Protein AF-A0A920RL55-F1 (afdb_monomer_lite)

Radius of gyration: 22.75 Å; chains: 1; bounding box: 60×14×48 Å

Secondary structure (DSSP, 8-state):
-HHHHHHHHHH-EETTEEGGGSHHHHHHHHHHHHHHHHHHHHHHHHHHHHHT-HHHHHHHHHHHHHHHT--

Sequence (71 aa):
MLEESIAYAQVRKTFGKAIGEHQAIQIKLADMATRVEAARLLTESAAEAYDTGERWIWRQEWLSYLLRKRL

pLDDT: mean 85.51, std 15.0, range [46.66, 97.38]

Structure (mmCIF, N/CA/C/O backbone):
data_AF-A0A920RL55-F1
#
_entry.id   AF-A0A920RL55-F1
#
loop_
_atom_site.group_PDB
_atom_site.id
_atom_site.type_symbol
_atom_site.label_atom_id
_atom_site.label_alt_id
_atom_site.label_comp_id
_atom_site.label_asym_id
_atom_site.label_entity_id
_atom_site.label_seq_id
_atom_site.pdbx_PDB_ins_code
_atom_site.Cartn_x
_atom_site.Cartn_y
_atom_site.Cartn_z
_atom_site.occupancy
_atom_site.B_iso_or_equiv
_atom_site.auth_seq_id
_atom_site.auth_comp_id
_atom_site.auth_asym_id
_atom_site.auth_atom_id
_atom_site.pdbx_PDB_model_num
ATOM 1 N N . MET A 1 1 ? -5.273 -7.635 -2.539 1.00 83.31 1 MET A N 1
ATOM 2 C CA . MET A 1 1 ? -4.660 -7.630 -1.183 1.00 83.31 1 MET A CA 1
ATOM 3 C C . MET A 1 1 ? -4.865 -6.293 -0.469 1.00 83.31 1 MET A C 1
ATOM 5 O O . MET A 1 1 ? -5.363 -6.309 0.650 1.00 83.31 1 MET A O 1
ATOM 9 N N . LEU A 1 2 ? -4.518 -5.151 -1.082 1.00 89.81 2 LEU A N 1
ATOM 10 C CA . LEU A 1 2 ? -4.788 -3.824 -0.503 1.00 89.81 2 LEU A CA 1
ATOM 11 C C . LEU A 1 2 ? -6.292 -3.555 -0.335 1.00 89.81 2 LEU A C 1
ATOM 13 O O . LEU A 1 2 ? -6.721 -3.206 0.757 1.00 89.81 2 LEU A O 1
ATOM 17 N N . GLU A 1 3 ? -7.089 -3.792 -1.376 1.00 93.06 3 GLU A N 1
ATOM 18 C CA . GLU A 1 3 ? -8.553 -3.621 -1.343 1.00 93.06 3 GLU A CA 1
ATOM 19 C C . GLU A 1 3 ? -9.214 -4.468 -0.250 1.00 93.06 3 GLU A C 1
ATOM 21 O O . GLU A 1 3 ? -9.983 -3.949 0.552 1.00 93.06 3 GLU A O 1
ATOM 26 N N . GLU A 1 4 ? -8.828 -5.742 -0.144 1.00 94.75 4 GLU A N 1
ATOM 27 C CA . GLU A 1 4 ? -9.289 -6.641 0.923 1.00 94.75 4 GLU A CA 1
ATOM 28 C C . GLU A 1 4 ? -8.912 -6.114 2.316 1.00 94.75 4 GLU A C 1
ATOM 30 O O . GLU A 1 4 ? -9.703 -6.165 3.253 1.00 94.75 4 GLU A O 1
ATOM 35 N N . SER A 1 5 ? -7.712 -5.541 2.455 1.00 93.12 5 SER A N 1
ATOM 36 C CA . SER A 1 5 ? -7.260 -4.953 3.721 1.00 93.12 5 SER A CA 1
ATOM 37 C C . SER A 1 5 ? -8.072 -3.710 4.092 1.00 93.12 5 SER A C 1
ATOM 39 O O . SER A 1 5 ? -8.376 -3.507 5.267 1.00 93.12 5 SER A O 1
ATOM 41 N N . ILE A 1 6 ? -8.459 -2.898 3.103 1.00 93.62 6 ILE A N 1
ATOM 42 C CA . ILE A 1 6 ? -9.338 -1.737 3.289 1.00 93.62 6 ILE A CA 1
ATOM 43 C C . ILE A 1 6 ? -10.745 -2.200 3.685 1.00 93.62 6 ILE A C 1
ATOM 45 O O . ILE A 1 6 ? -11.284 -1.713 4.679 1.00 93.62 6 ILE A O 1
ATOM 49 N N . ALA A 1 7 ? -11.313 -3.170 2.964 1.00 96.19 7 ALA A N 1
ATOM 50 C CA . ALA A 1 7 ? -12.629 -3.729 3.259 1.00 96.19 7 ALA A CA 1
ATOM 51 C C . ALA A 1 7 ? -12.674 -4.325 4.676 1.00 96.19 7 ALA A C 1
ATOM 53 O O . ALA A 1 7 ? -13.557 -3.996 5.473 1.00 96.19 7 ALA A O 1
ATOM 54 N N . TYR A 1 8 ? -11.662 -5.116 5.044 1.00 95.25 8 TYR A N 1
ATOM 55 C CA . TYR A 1 8 ? -11.548 -5.682 6.385 1.00 95.25 8 TYR A CA 1
ATOM 56 C C . TYR A 1 8 ? -11.420 -4.602 7.471 1.00 95.25 8 TYR A C 1
ATOM 58 O O . TYR A 1 8 ? -12.031 -4.705 8.542 1.00 95.25 8 TYR A O 1
ATOM 66 N N . ALA A 1 9 ? -10.667 -3.532 7.195 1.00 94.38 9 ALA A N 1
ATOM 67 C CA . ALA A 1 9 ? -10.483 -2.436 8.137 1.00 94.38 9 ALA A CA 1
ATOM 68 C C . ALA A 1 9 ? -11.776 -1.656 8.437 1.00 94.38 9 ALA A C 1
ATOM 70 O O . ALA A 1 9 ? -11.898 -1.074 9.519 1.00 94.38 9 ALA A O 1
ATOM 71 N N . GLN A 1 10 ? -12.740 -1.668 7.514 1.00 94.25 10 GLN A N 1
ATOM 72 C CA . GLN A 1 10 ? -14.049 -1.036 7.690 1.00 94.25 10 GLN A CA 1
ATOM 73 C C . GLN A 1 10 ? -15.024 -1.906 8.494 1.00 94.25 10 GLN A C 1
ATOM 75 O O . GLN A 1 10 ? -15.810 -1.382 9.283 1.00 94.25 10 GLN A O 1
ATOM 80 N N . VAL A 1 11 ? -14.973 -3.233 8.334 1.00 96.19 11 VAL A N 1
ATOM 81 C CA . VAL A 1 11 ? -15.921 -4.145 9.002 1.00 96.19 11 VAL A CA 1
ATOM 82 C C . VAL A 1 11 ? -15.490 -4.529 10.419 1.00 96.19 11 VAL A C 1
ATOM 84 O O . VAL A 1 11 ? -16.334 -4.748 11.291 1.00 96.19 11 VAL A O 1
ATOM 87 N N . ARG A 1 12 ? -14.182 -4.602 10.693 1.00 95.06 12 ARG A N 1
ATOM 88 C CA . ARG A 1 12 ? -13.668 -4.975 12.016 1.00 95.06 12 ARG A CA 1
ATOM 89 C C . ARG A 1 12 ? -13.723 -3.782 12.969 1.00 95.06 12 ARG A C 1
ATOM 91 O O . ARG A 1 12 ? -13.203 -2.717 12.657 1.00 95.06 12 ARG A O 1
ATOM 98 N N . LYS A 1 13 ? -14.276 -3.980 14.172 1.00 95.25 13 LYS A N 1
ATOM 99 C CA . LYS A 1 13 ? -14.352 -2.957 15.230 1.00 95.25 13 LYS A CA 1
ATOM 100 C C . LYS A 1 13 ? -13.557 -3.353 16.470 1.00 95.25 13 LYS A C 1
ATOM 102 O O . LYS A 1 13 ? -13.627 -4.499 16.911 1.00 95.25 13 LYS A O 1
ATOM 107 N N . THR A 1 14 ? -12.825 -2.402 17.042 1.00 93.88 14 THR A N 1
ATOM 108 C CA . THR A 1 14 ? -12.147 -2.520 18.343 1.00 93.88 14 THR A CA 1
ATOM 109 C C . TH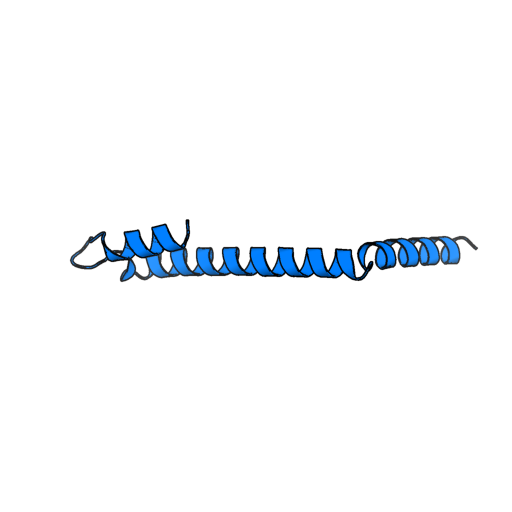R A 1 14 ? -12.122 -1.157 19.025 1.00 93.88 14 THR A C 1
ATOM 111 O O . THR A 1 14 ? -12.104 -0.125 18.354 1.00 93.88 14 THR A O 1
ATOM 114 N N . PHE A 1 15 ? -12.133 -1.139 20.362 1.00 91.81 15 PHE A N 1
ATOM 115 C CA . PHE A 1 15 ? -12.140 0.110 21.139 1.00 91.81 15 PHE A CA 1
ATOM 116 C C . PHE A 1 15 ? -13.267 1.076 20.718 1.00 91.81 15 PHE A C 1
ATOM 118 O O . PHE A 1 15 ? -13.070 2.284 20.636 1.00 91.81 15 PHE A O 1
ATOM 125 N N . GLY A 1 16 ? -14.445 0.524 20.404 1.00 93.38 16 GLY A N 1
ATOM 126 C CA . GLY A 1 16 ? -15.654 1.292 20.088 1.00 93.38 16 GLY A CA 1
ATOM 127 C C . GLY A 1 16 ? -15.766 1.838 18.659 1.00 93.38 16 GLY A C 1
ATOM 128 O O . GLY A 1 16 ? -16.812 2.390 18.335 1.00 93.38 16 GLY A O 1
ATOM 129 N N . LYS A 1 17 ? -14.761 1.659 17.791 1.00 93.69 17 LYS A N 1
ATOM 130 C CA . LYS A 1 17 ? -14.775 2.167 16.404 1.00 93.69 17 LYS A CA 1
ATOM 131 C C . LYS A 1 17 ? -14.209 1.175 15.389 1.00 93.69 17 LYS A C 1
ATOM 133 O O . LYS A 1 17 ? -13.641 0.150 15.781 1.00 93.69 17 LYS A O 1
ATOM 138 N N . ALA A 1 18 ? -14.404 1.433 14.095 1.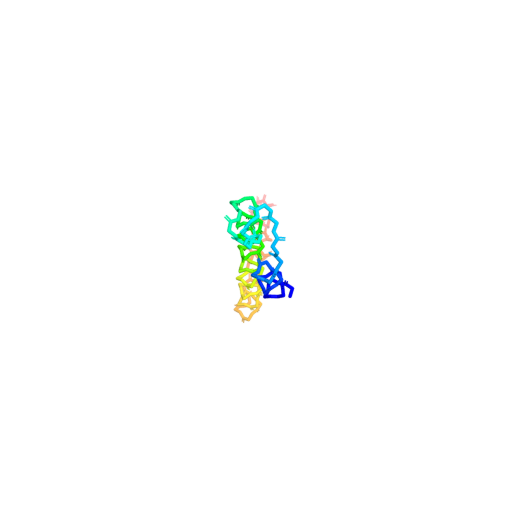00 96.31 18 ALA A N 1
ATOM 139 C CA . ALA A 1 18 ? -13.819 0.592 13.052 1.00 96.31 18 ALA A CA 1
ATOM 140 C C . ALA A 1 18 ? -12.290 0.681 13.100 1.00 96.31 18 ALA A C 1
ATOM 142 O O . ALA A 1 18 ? -11.727 1.730 13.421 1.00 96.31 18 ALA A O 1
ATOM 143 N N . ILE A 1 19 ? -11.588 -0.411 12.787 1.00 96.00 19 ILE A N 1
ATOM 144 C CA . ILE A 1 19 ? -10.129 -0.409 12.919 1.00 96.00 19 ILE A CA 1
ATOM 145 C C . ILE A 1 19 ? -9.459 0.547 11.928 1.00 96.00 19 ILE A C 1
ATOM 147 O O . ILE A 1 19 ? -8.401 1.088 12.235 1.00 96.00 19 ILE A O 1
ATOM 151 N N . GLY A 1 20 ? -10.105 0.820 10.791 1.00 94.44 20 GLY A N 1
ATOM 152 C CA . GLY A 1 20 ? -9.683 1.834 9.825 1.00 94.44 20 GLY A CA 1
ATOM 153 C C . GLY A 1 20 ? -9.717 3.276 10.352 1.00 94.44 20 GLY A C 1
ATOM 154 O O . GLY A 1 20 ? -9.108 4.153 9.747 1.00 94.44 20 GLY A O 1
ATOM 155 N N . GLU A 1 21 ? -10.369 3.537 11.489 1.00 94.06 21 GLU A N 1
ATOM 156 C CA . GLU A 1 21 ? -10.377 4.851 12.155 1.00 94.06 21 GLU A CA 1
ATOM 157 C C . GLU A 1 21 ? -9.220 5.028 13.157 1.00 94.06 21 GLU A C 1
ATOM 159 O O . GLU A 1 21 ? -9.101 6.064 13.823 1.00 94.06 21 GLU A O 1
ATOM 164 N N . HIS A 1 22 ? -8.374 4.009 13.330 1.00 96.06 22 HIS A N 1
ATOM 165 C CA . HIS A 1 22 ? -7.154 4.114 14.129 1.00 96.06 22 HIS A CA 1
ATOM 166 C C . HIS A 1 22 ? -5.997 4.576 13.241 1.00 96.06 22 HIS A C 1
ATOM 168 O O . HIS A 1 22 ? -5.677 3.919 12.250 1.00 96.06 22 HIS A O 1
ATOM 174 N N . GLN A 1 23 ? -5.306 5.652 13.633 1.00 95.50 23 GLN A N 1
ATOM 175 C CA . GLN A 1 23 ? -4.173 6.215 12.877 1.00 95.50 23 GLN A CA 1
ATOM 176 C C . GLN A 1 23 ? -3.106 5.166 12.530 1.00 95.50 23 GLN A C 1
ATOM 178 O O . GLN A 1 23 ? -2.601 5.137 11.413 1.00 95.50 23 GLN A O 1
ATOM 183 N N . ALA A 1 24 ? -2.804 4.247 13.452 1.00 95.50 24 ALA A N 1
ATOM 184 C CA . ALA A 1 24 ? -1.833 3.179 13.216 1.00 95.50 24 ALA A CA 1
ATOM 185 C C . ALA A 1 24 ? -2.223 2.248 12.050 1.00 9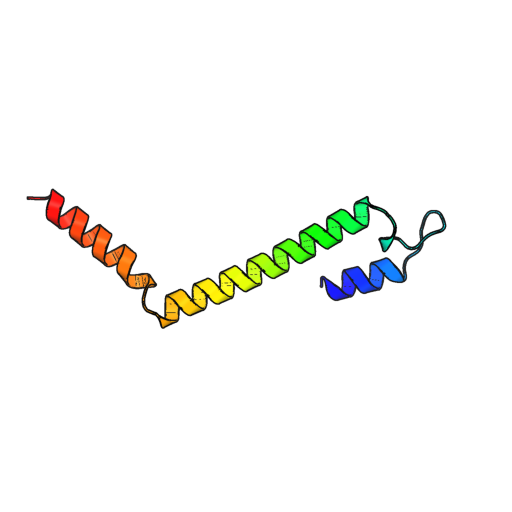5.50 24 ALA A C 1
ATOM 187 O O . ALA A 1 24 ? -1.350 1.754 11.338 1.00 95.50 24 ALA A O 1
AT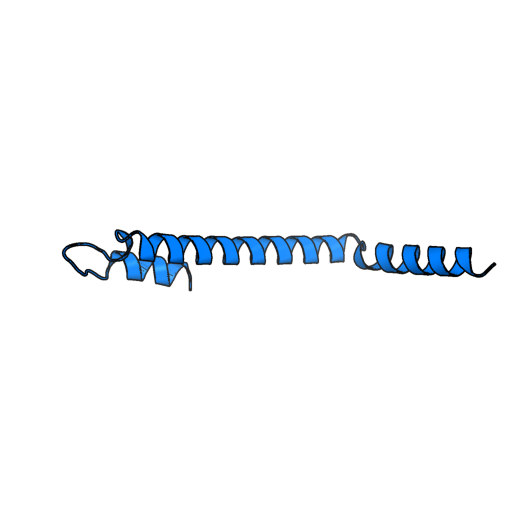OM 188 N N . ILE A 1 25 ? -3.521 2.008 11.841 1.00 95.75 25 ILE A N 1
ATOM 189 C CA . ILE A 1 25 ? -4.026 1.215 10.713 1.00 95.75 25 ILE A CA 1
ATOM 190 C C . ILE A 1 25 ? -4.014 2.049 9.434 1.00 95.75 25 ILE A C 1
ATOM 192 O O . ILE A 1 25 ? -3.593 1.550 8.396 1.00 95.75 25 ILE A O 1
ATOM 196 N N . GLN A 1 26 ? -4.383 3.327 9.515 1.00 95.50 26 GLN A N 1
ATOM 197 C CA . GLN A 1 26 ? -4.325 4.244 8.374 1.00 95.50 26 GLN A CA 1
ATOM 198 C C . GLN A 1 26 ? -2.903 4.374 7.814 1.00 95.50 26 GLN A C 1
ATOM 200 O O . GLN A 1 26 ? -2.721 4.274 6.606 1.00 95.50 26 GLN A O 1
ATOM 205 N N . ILE A 1 27 ? -1.890 4.497 8.680 1.00 97.38 27 ILE A N 1
ATOM 206 C CA . ILE A 1 27 ? -0.475 4.540 8.273 1.00 97.38 27 ILE A CA 1
ATOM 207 C C . ILE A 1 27 ? -0.079 3.256 7.535 1.00 97.38 27 ILE A C 1
ATOM 209 O O . ILE A 1 27 ? 0.566 3.316 6.492 1.00 97.38 27 ILE A O 1
ATOM 213 N N . LYS A 1 28 ? -0.497 2.087 8.039 1.00 95.75 28 LYS A N 1
ATOM 214 C CA . LYS A 1 28 ? -0.221 0.798 7.383 1.00 95.75 28 LYS A CA 1
ATOM 215 C C . LYS A 1 28 ? -0.878 0.708 6.005 1.00 95.75 28 LYS A C 1
ATOM 217 O O . LYS A 1 28 ? -0.230 0.281 5.056 1.00 95.75 28 LYS A O 1
ATOM 222 N N . LEU A 1 29 ? -2.140 1.119 5.889 1.00 95.94 29 LEU A N 1
ATOM 223 C CA . LEU A 1 29 ? -2.857 1.124 4.611 1.00 95.94 29 LEU A CA 1
ATOM 224 C C . LEU A 1 29 ? -2.233 2.112 3.615 1.00 95.94 29 LEU A C 1
ATOM 226 O O . LEU A 1 29 ? -2.113 1.784 2.437 1.00 95.94 29 LEU A O 1
ATOM 230 N N . ALA A 1 30 ? -1.783 3.279 4.083 1.00 96.38 30 ALA A N 1
ATOM 231 C CA . ALA A 1 30 ? -1.103 4.274 3.258 1.00 96.38 30 ALA A CA 1
ATOM 232 C C . ALA A 1 30 ? 0.252 3.773 2.727 1.00 96.38 30 ALA A C 1
ATOM 234 O O . ALA A 1 30 ? 0.537 3.936 1.540 1.00 96.38 30 ALA A O 1
ATOM 235 N N . ASP A 1 31 ? 1.064 3.113 3.561 1.00 97.31 31 ASP A N 1
ATOM 236 C CA . ASP A 1 31 ? 2.319 2.484 3.119 1.00 97.31 31 ASP A CA 1
ATOM 237 C C . ASP A 1 31 ? 2.060 1.398 2.067 1.00 97.31 31 ASP A C 1
ATOM 239 O O . ASP A 1 31 ? 2.688 1.375 1.008 1.00 97.31 31 ASP A O 1
ATOM 243 N N . MET A 1 32 ? 1.066 0.535 2.304 1.00 96.19 32 MET A N 1
ATOM 244 C CA . MET A 1 32 ? 0.687 -0.495 1.337 1.00 96.19 32 MET A CA 1
ATOM 245 C C . MET A 1 32 ? 0.237 0.106 0.001 1.00 96.19 32 MET A C 1
ATOM 247 O O . MET A 1 32 ? 0.671 -0.369 -1.047 1.00 96.19 32 MET A O 1
ATOM 251 N N . ALA A 1 33 ? -0.593 1.152 0.026 1.00 96.56 33 ALA A N 1
ATOM 252 C CA . ALA A 1 33 ? -1.022 1.861 -1.179 1.00 96.56 33 ALA A CA 1
ATOM 253 C C . ALA A 1 33 ? 0.164 2.466 -1.939 1.00 96.56 33 ALA A C 1
ATOM 255 O O . ALA A 1 33 ? 0.293 2.267 -3.146 1.00 96.56 33 ALA A O 1
ATOM 256 N N . THR A 1 34 ? 1.077 3.114 -1.216 1.00 97.12 34 THR A N 1
ATOM 257 C CA . THR A 1 34 ? 2.286 3.723 -1.785 1.00 97.12 34 THR A CA 1
ATOM 258 C C . THR A 1 34 ? 3.160 2.682 -2.479 1.00 97.12 34 THR A C 1
ATOM 260 O O . THR A 1 34 ? 3.633 2.900 -3.590 1.00 97.12 34 THR A O 1
ATOM 263 N N . ARG A 1 35 ? 3.350 1.515 -1.855 1.00 96.56 35 ARG A N 1
ATOM 264 C CA . ARG A 1 35 ? 4.168 0.430 -2.413 1.00 96.56 35 ARG A CA 1
ATOM 265 C C . ARG A 1 35 ? 3.552 -0.201 -3.656 1.00 96.56 35 ARG A C 1
ATOM 267 O O . ARG A 1 35 ? 4.289 -0.537 -4.579 1.00 96.56 35 ARG A O 1
ATOM 274 N N . VAL A 1 36 ? 2.230 -0.375 -3.680 1.00 96.81 36 VAL A N 1
ATOM 275 C CA . VAL A 1 36 ? 1.518 -0.882 -4.863 1.00 96.81 36 VAL A CA 1
ATOM 276 C C . VAL A 1 36 ? 1.687 0.084 -6.029 1.00 96.81 36 VAL A C 1
ATOM 278 O O . VAL A 1 36 ? 2.057 -0.341 -7.121 1.00 96.81 36 VAL A O 1
ATOM 281 N N . GLU A 1 37 ? 1.495 1.378 -5.784 1.00 96.69 37 GLU A N 1
ATOM 282 C CA . GLU A 1 37 ? 1.627 2.390 -6.828 1.00 96.69 37 GLU A CA 1
ATOM 283 C C . GLU A 1 37 ? 3.071 2.515 -7.326 1.00 96.69 37 GLU A C 1
ATOM 285 O O . GLU A 1 37 ? 3.317 2.532 -8.530 1.00 96.69 37 GLU A O 1
ATOM 290 N N . ALA A 1 38 ? 4.051 2.485 -6.420 1.00 97.06 38 ALA A N 1
ATOM 291 C CA . ALA A 1 38 ? 5.462 2.467 -6.794 1.00 97.06 38 ALA A CA 1
ATOM 292 C C . ALA A 1 38 ? 5.817 1.241 -7.654 1.00 97.06 38 ALA A C 1
ATOM 294 O O . ALA A 1 38 ? 6.520 1.373 -8.653 1.00 97.06 38 ALA A O 1
ATOM 295 N N . ALA A 1 39 ? 5.318 0.051 -7.306 1.00 96.19 39 ALA A N 1
ATOM 296 C CA . ALA A 1 39 ? 5.548 -1.156 -8.096 1.00 96.19 39 ALA A CA 1
ATOM 297 C C . ALA A 1 39 ? 4.914 -1.067 -9.494 1.00 96.19 39 ALA A C 1
ATOM 299 O O . ALA A 1 39 ? 5.526 -1.510 -10.470 1.00 96.19 39 ALA A O 1
ATOM 300 N N . ARG A 1 40 ? 3.721 -0.465 -9.604 1.00 96.50 40 ARG A N 1
ATOM 301 C CA . ARG A 1 40 ? 3.050 -0.211 -10.886 1.00 96.50 40 ARG A CA 1
ATOM 302 C C . ARG A 1 40 ? 3.894 0.709 -11.766 1.00 96.50 40 ARG A C 1
ATOM 304 O O . ARG A 1 40 ? 4.239 0.324 -12.878 1.00 96.50 40 ARG A O 1
ATOM 311 N N . LEU A 1 41 ? 4.312 1.855 -11.228 1.00 96.75 41 LEU A N 1
ATOM 312 C CA . LEU A 1 41 ? 5.141 2.831 -11.942 1.00 96.75 41 LEU A CA 1
ATOM 313 C C . LEU A 1 41 ? 6.493 2.250 -12.371 1.00 96.75 41 LEU A C 1
ATOM 315 O O . LEU A 1 41 ? 6.937 2.481 -13.491 1.00 96.75 41 LEU A O 1
ATOM 319 N N . LEU A 1 42 ? 7.139 1.457 -11.510 1.00 95.38 42 LEU A N 1
ATOM 320 C CA . LEU A 1 42 ? 8.389 0.777 -11.858 1.00 95.38 42 LEU A CA 1
ATOM 321 C C . LEU A 1 42 ? 8.198 -0.228 -12.995 1.00 95.38 42 LEU A C 1
ATOM 323 O O . LEU A 1 42 ? 9.065 -0.352 -13.856 1.00 95.38 42 LEU A O 1
ATOM 327 N N . THR A 1 43 ? 7.074 -0.941 -13.003 1.00 95.69 43 THR A N 1
ATOM 328 C CA . THR A 1 43 ? 6.757 -1.912 -14.056 1.00 95.69 43 THR A CA 1
ATOM 329 C C . THR A 1 43 ? 6.488 -1.208 -15.382 1.00 95.69 43 THR A C 1
ATOM 331 O O . THR A 1 43 ? 7.028 -1.620 -16.405 1.00 95.69 43 THR A O 1
ATOM 334 N N . GLU A 1 44 ? 5.712 -0.126 -15.360 1.00 95.75 44 GLU A N 1
ATOM 335 C CA . GLU A 1 44 ? 5.427 0.695 -16.542 1.00 95.75 44 GLU A CA 1
ATOM 336 C C . GLU A 1 44 ? 6.705 1.314 -17.106 1.00 95.75 44 GLU A C 1
ATOM 338 O O . GLU A 1 44 ? 6.993 1.143 -18.285 1.00 95.75 44 GLU A O 1
ATOM 343 N N . SER A 1 45 ? 7.535 1.914 -16.252 1.00 91.69 45 SER A N 1
ATOM 344 C CA . SER A 1 45 ? 8.835 2.455 -16.656 1.00 91.69 45 SER A CA 1
ATOM 345 C C . SER A 1 45 ? 9.763 1.374 -17.227 1.00 91.69 45 SER A C 1
ATOM 347 O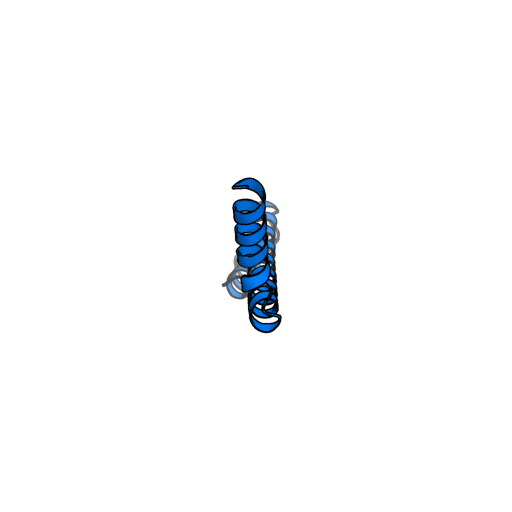 O . SER A 1 45 ? 10.456 1.602 -18.216 1.00 91.69 45 SER A O 1
ATOM 349 N N . ALA A 1 46 ? 9.768 0.167 -16.652 1.00 88.12 46 ALA A N 1
ATOM 350 C CA . ALA A 1 46 ? 10.575 -0.939 -17.161 1.00 88.12 46 ALA A CA 1
ATOM 351 C C . ALA A 1 46 ? 10.083 -1.475 -18.516 1.00 88.12 46 ALA A C 1
ATOM 353 O O . ALA A 1 46 ? 10.909 -1.939 -19.313 1.00 88.12 46 ALA A O 1
ATOM 354 N N . ALA A 1 47 ? 8.769 -1.444 -18.758 1.00 91.44 47 ALA A N 1
ATOM 355 C CA . ALA A 1 47 ? 8.163 -1.792 -20.038 1.00 91.44 47 ALA A CA 1
ATOM 356 C C . ALA A 1 47 ? 8.476 -0.721 -21.091 1.00 91.44 47 ALA A C 1
ATOM 358 O O . ALA A 1 47 ? 8.990 -1.050 -22.154 1.00 91.44 47 ALA A O 1
ATOM 359 N N . GLU A 1 48 ? 8.314 0.558 -20.752 1.00 90.44 48 GLU A N 1
ATOM 360 C CA . GLU A 1 48 ? 8.665 1.673 -21.632 1.00 90.44 48 GLU A CA 1
ATOM 361 C C . GLU A 1 48 ? 10.146 1.624 -22.030 1.00 90.44 48 GLU A C 1
ATOM 363 O O . GLU A 1 48 ? 10.467 1.643 -23.213 1.00 90.44 48 GLU A O 1
ATOM 368 N N . ALA A 1 49 ? 11.055 1.429 -21.071 1.00 86.00 49 ALA A N 1
ATOM 369 C CA . ALA A 1 49 ? 12.487 1.287 -21.342 1.00 86.00 49 ALA A CA 1
ATOM 370 C C . ALA A 1 49 ? 12.847 0.025 -22.156 1.00 86.00 49 ALA A C 1
ATOM 372 O O . ALA A 1 49 ? 13.941 -0.069 -22.728 1.00 86.00 49 ALA A O 1
ATOM 373 N N . TYR A 1 50 ? 11.980 -0.995 -22.159 1.00 84.31 50 TYR A N 1
ATOM 374 C CA . TYR A 1 50 ? 12.118 -2.148 -23.049 1.00 84.31 50 TYR A CA 1
ATOM 375 C C . TYR A 1 50 ? 11.722 -1.775 -24.479 1.00 84.31 50 TYR A C 1
ATOM 377 O O . TYR A 1 50 ? 12.501 -2.020 -25.400 1.00 84.31 50 TYR A O 1
ATOM 385 N N . ASP A 1 51 ? 10.559 -1.146 -24.638 1.00 87.50 51 ASP A N 1
ATOM 386 C CA . ASP A 1 51 ? 9.969 -0.809 -25.934 1.00 87.50 51 ASP A CA 1
ATOM 387 C C . ASP A 1 51 ? 10.760 0.279 -26.674 1.00 87.50 51 ASP A C 1
ATOM 389 O O . ASP A 1 51 ? 10.942 0.201 -27.889 1.00 87.50 51 ASP A O 1
ATOM 393 N N . THR A 1 52 ? 11.303 1.264 -25.954 1.00 84.25 52 THR A N 1
ATOM 394 C CA . THR A 1 52 ? 12.142 2.336 -26.521 1.00 84.25 52 THR A CA 1
ATOM 395 C C . THR A 1 52 ? 13.570 1.884 -26.840 1.00 84.25 52 THR A C 1
ATOM 397 O O . THR A 1 52 ? 14.348 2.637 -27.425 1.00 84.25 52 THR A O 1
ATOM 400 N N . GLY A 1 53 ? 13.950 0.658 -26.463 1.00 69.12 53 GLY A N 1
ATOM 401 C CA . GLY A 1 53 ? 15.308 0.145 -26.648 1.00 69.12 53 GLY A CA 1
ATOM 402 C C . GLY A 1 53 ? 16.363 0.805 -25.746 1.00 69.12 53 GLY A C 1
ATOM 403 O O . GLY A 1 53 ? 17.555 0.508 -25.884 1.00 69.12 53 GLY A O 1
ATOM 404 N N . GLU A 1 54 ? 15.960 1.645 -24.782 1.00 62.62 54 GLU A N 1
ATOM 405 C CA . GLU A 1 54 ? 16.863 2.349 -23.857 1.00 62.62 54 GLU A CA 1
ATOM 406 C C . GLU A 1 54 ? 17.746 1.407 -23.027 1.00 62.62 54 GLU A C 1
ATOM 408 O O . GLU A 1 54 ? 18.862 1.756 -22.628 1.00 62.62 54 GLU A O 1
ATOM 413 N N . ARG A 1 55 ? 17.311 0.153 -22.857 1.00 55.75 55 ARG A N 1
ATOM 414 C CA . ARG A 1 55 ? 18.082 -0.916 -22.208 1.00 55.75 55 ARG A CA 1
ATOM 415 C C . ARG A 1 55 ? 19.456 -1.168 -22.851 1.00 55.75 55 ARG A C 1
ATOM 417 O O . ARG A 1 55 ? 20.344 -1.699 -22.183 1.00 55.75 55 ARG A O 1
ATOM 424 N N . TRP A 1 56 ? 19.664 -0.791 -24.118 1.00 51.56 56 TRP A N 1
ATOM 425 C CA . TRP A 1 56 ? 20.962 -0.938 -24.788 1.00 51.56 56 TRP A CA 1
ATOM 426 C C . TRP A 1 56 ? 21.857 0.311 -24.664 1.00 51.56 56 TRP A C 1
ATOM 428 O O . TRP A 1 56 ? 23.085 0.194 -24.660 1.00 51.56 56 TRP A O 1
ATOM 438 N N . ILE A 1 57 ? 21.288 1.504 -24.493 1.00 55.97 57 ILE A N 1
ATOM 439 C CA . ILE A 1 57 ? 22.038 2.764 -24.630 1.00 55.97 57 ILE A CA 1
ATOM 440 C C . ILE A 1 57 ? 23.076 2.909 -23.504 1.00 55.97 57 ILE A C 1
ATOM 442 O O . ILE A 1 57 ? 24.246 3.184 -23.774 1.00 55.97 57 ILE A O 1
ATOM 446 N N . TRP A 1 58 ? 22.718 2.532 -22.271 1.00 53.16 58 TRP A N 1
ATOM 447 C CA . TRP A 1 58 ? 23.661 2.493 -21.146 1.00 53.16 58 TRP A CA 1
ATOM 448 C C . TRP A 1 58 ? 24.810 1.492 -21.351 1.00 53.16 58 TRP A C 1
ATOM 450 O O . TRP A 1 58 ? 25.924 1.724 -20.885 1.00 53.16 58 TRP A O 1
ATOM 460 N N . ARG A 1 59 ? 24.593 0.385 -22.079 1.00 54.06 59 ARG A N 1
ATOM 461 C CA . ARG A 1 59 ? 25.651 -0.606 -22.352 1.00 54.06 59 ARG A CA 1
ATOM 462 C C . ARG A 1 59 ? 26.584 -0.160 -23.481 1.00 54.06 59 ARG A C 1
ATOM 464 O O . ARG A 1 59 ? 27.773 -0.465 -23.428 1.00 54.06 59 ARG A O 1
ATOM 471 N N . GLN A 1 60 ? 26.071 0.571 -24.470 1.00 52.62 60 GLN A N 1
ATOM 472 C CA . GLN A 1 60 ? 26.850 1.076 -25.609 1.00 52.62 60 GLN A CA 1
ATOM 473 C C . GLN A 1 60 ? 27.705 2.294 -25.247 1.00 52.62 60 GLN A C 1
ATOM 475 O O . GLN A 1 60 ? 28.857 2.379 -25.680 1.00 52.62 60 GLN A O 1
ATOM 480 N N . GLU A 1 61 ? 27.199 3.205 -24.412 1.00 59.44 61 GLU A N 1
ATOM 481 C CA . GLU A 1 61 ? 27.981 4.363 -23.962 1.00 59.44 61 GLU A CA 1
ATOM 482 C C . GLU A 1 61 ? 29.119 3.965 -23.025 1.00 59.44 61 GLU A C 1
ATOM 484 O O . GLU A 1 61 ? 30.244 4.426 -23.210 1.00 59.44 61 GLU A O 1
ATOM 489 N N . TRP A 1 62 ? 28.880 3.051 -22.079 1.00 64.25 62 TRP A N 1
ATOM 490 C CA . TRP A 1 62 ? 29.937 2.554 -21.193 1.00 64.25 62 TRP A CA 1
ATOM 491 C C . TRP A 1 62 ? 31.030 1.797 -21.952 1.00 64.25 62 TRP A C 1
ATOM 493 O O . TRP A 1 62 ? 32.214 1.998 -21.680 1.00 64.25 62 TRP A O 1
ATOM 503 N N . LEU A 1 63 ? 30.664 0.978 -22.945 1.00 62.59 63 LEU A N 1
ATOM 504 C CA . LEU A 1 63 ? 31.636 0.328 -23.830 1.00 62.59 63 LEU A CA 1
ATOM 505 C C . LEU A 1 63 ? 32.404 1.354 -24.672 1.00 62.59 63 LEU A C 1
ATOM 507 O O . LEU A 1 63 ? 33.626 1.269 -24.766 1.00 62.59 63 LEU A O 1
ATOM 511 N N . SER A 1 64 ? 31.728 2.367 -25.215 1.00 63.78 64 SER A N 1
ATOM 512 C CA . SER A 1 64 ? 32.367 3.440 -25.988 1.00 63.78 64 SER A CA 1
ATOM 513 C C . SER A 1 64 ? 33.294 4.319 -25.143 1.00 63.78 64 SER A C 1
ATOM 515 O O . SER A 1 64 ? 34.326 4.776 -25.635 1.00 63.78 64 SER A O 1
ATOM 517 N N . TYR A 1 65 ? 32.953 4.555 -23.876 1.00 73.44 65 TYR A N 1
ATOM 518 C CA . TYR A 1 65 ? 33.776 5.285 -22.912 1.00 73.44 65 TYR A CA 1
ATOM 519 C C . TYR A 1 65 ? 35.019 4.483 -22.510 1.00 73.44 65 TYR A C 1
ATOM 521 O O . TYR A 1 65 ? 36.129 5.016 -22.509 1.00 73.44 65 TYR A O 1
ATOM 529 N N . LEU A 1 66 ? 34.85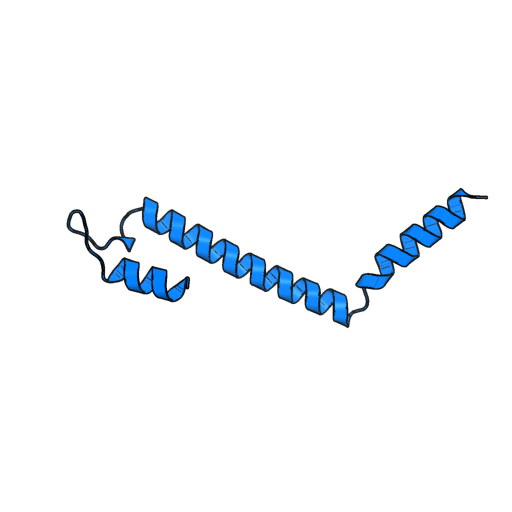3 3.186 -22.232 1.00 71.44 66 LEU A N 1
ATOM 530 C CA . LEU A 1 66 ? 35.955 2.277 -21.908 1.00 71.44 66 LEU A CA 1
ATOM 531 C C . LEU A 1 66 ? 36.905 2.069 -23.094 1.00 71.44 66 LEU A C 1
ATOM 533 O O . LEU A 1 66 ? 38.114 1.998 -22.894 1.00 71.44 66 LEU A O 1
ATOM 537 N N . LEU A 1 67 ? 36.383 2.019 -24.322 1.00 72.25 67 LEU A N 1
ATOM 538 C CA . LEU A 1 67 ? 37.195 1.932 -25.537 1.00 72.25 67 LEU A CA 1
ATOM 539 C C . LEU A 1 67 ? 37.931 3.249 -25.838 1.00 72.25 67 LEU A C 1
ATOM 541 O O . LEU A 1 67 ? 39.087 3.203 -26.247 1.00 72.25 67 LEU A O 1
ATOM 545 N N . ARG A 1 68 ? 37.324 4.416 -25.567 1.00 77.75 68 ARG A N 1
ATOM 546 C CA . ARG A 1 68 ? 37.981 5.732 -25.723 1.00 77.75 68 ARG A CA 1
ATOM 547 C C . ARG A 1 68 ? 39.080 6.016 -24.700 1.00 77.75 68 ARG A C 1
ATOM 549 O O . ARG A 1 68 ? 39.960 6.808 -24.997 1.00 77.75 68 ARG A O 1
ATOM 556 N N . LYS A 1 69 ? 39.034 5.400 -23.515 1.00 74.19 69 LYS A N 1
ATOM 557 C CA . LYS A 1 69 ? 40.057 5.556 -22.463 1.00 74.19 69 LYS A CA 1
ATOM 558 C C . LYS A 1 69 ? 41.202 4.534 -22.529 1.00 74.19 69 LYS A C 1
ATOM 560 O O . LYS A 1 69 ? 42.068 4.556 -21.658 1.00 74.19 69 LYS A O 1
ATOM 565 N N . ARG A 1 70 ? 41.193 3.620 -23.507 1.00 64.44 70 ARG A N 1
ATOM 566 C CA . ARG A 1 70 ? 42.233 2.588 -23.694 1.00 64.44 70 ARG A CA 1
ATOM 567 C C . ARG A 1 70 ? 43.224 2.902 -24.830 1.00 64.44 70 ARG A C 1
ATOM 569 O O . ARG A 1 70 ? 44.065 2.057 -25.124 1.00 64.44 70 ARG A O 1
ATOM 576 N N . LEU A 1 71 ? 43.122 4.084 -25.439 1.00 46.66 71 LEU A N 1
ATOM 577 C CA . LEU A 1 71 ? 44.101 4.705 -26.343 1.00 46.66 71 LEU A CA 1
ATOM 578 C C . LEU A 1 71 ? 44.656 5.960 -25.664 1.00 46.66 71 LEU A C 1
ATOM 580 O O . LEU A 1 71 ? 45.850 6.247 -25.882 1.00 46.66 71 LEU A O 1
#

Foldseek 3Di:
DLVVLVVQQQPDDDPHHRNCPDVVSVVVSVVVVVVVVVVVVVVVVVVVCVVVVVVCVVVVVVVVVVVVVVD